Protein AF-A0A3S4HNN7-F1 (afdb_monomer_lite)

pLDDT: mean 70.04, std 11.6, range [44.12, 84.38]

InterPro domains:
  IPR002549 Transmembrane protein TqsA-like [PF01594] (2-50)

Foldseek 3Di:
DPPVCVVPVCPPVVVLVVQCCVQCVVPNPVSVVCSVVVNVVVVVCVVPPPPPDDPDDPPD

Structure (mmCIF, N/CA/C/O backbone):
data_AF-A0A3S4HNN7-F1
#
_entry.id   AF-A0A3S4HNN7-F1
#
loop_
_atom_site.group_PDB
_atom_site.id
_atom_site.type_symbol
_atom_site.label_atom_id
_atom_site.label_alt_id
_atom_site.label_comp_id
_atom_site.label_asym_id
_atom_site.label_entity_id
_atom_site.label_seq_id
_atom_site.pdbx_PDB_ins_code
_atom_site.Cartn_x
_atom_site.Cartn_y
_atom_site.Cartn_z
_atom_site.occupancy
_atom_site.B_iso_or_equiv
_atom_site.auth_seq_id
_atom_site.auth_comp_id
_atom_site.auth_asym_id
_atom_site.auth_atom_id
_atom_site.pdbx_PDB_model_num
ATOM 1 N N . MET A 1 1 ? 7.421 14.652 -26.928 1.00 46.16 1 MET A N 1
ATOM 2 C CA . MET A 1 1 ? 6.110 14.429 -26.279 1.00 46.16 1 MET A CA 1
ATOM 3 C C . MET A 1 1 ? 6.302 13.424 -25.151 1.00 46.16 1 MET A C 1
ATOM 5 O O . MET A 1 1 ? 6.613 12.282 -25.462 1.00 46.16 1 MET A O 1
ATOM 9 N N . PRO A 1 2 ? 6.232 13.806 -23.862 1.00 51.31 2 PRO A N 1
ATOM 10 C CA . PRO A 1 2 ? 6.542 12.875 -22.784 1.00 51.31 2 PRO A CA 1
ATOM 11 C C . PRO A 1 2 ? 5.283 12.086 -22.404 1.00 51.31 2 PRO A C 1
ATOM 13 O O . PRO A 1 2 ? 4.536 12.471 -21.515 1.00 51.31 2 PRO A O 1
ATOM 16 N N . ILE A 1 3 ? 5.050 10.987 -23.120 1.00 60.25 3 ILE A N 1
ATOM 17 C CA . ILE A 1 3 ? 3.977 10.006 -22.860 1.00 60.25 3 ILE A CA 1
ATOM 18 C C . ILE A 1 3 ? 4.483 8.892 -21.908 1.00 60.25 3 ILE A C 1
ATOM 20 O O . ILE A 1 3 ? 3.707 8.172 -21.296 1.00 60.25 3 ILE A O 1
ATOM 24 N N . LEU A 1 4 ? 5.805 8.817 -21.699 1.00 61.03 4 LEU A N 1
ATOM 25 C CA . LEU A 1 4 ? 6.500 7.793 -20.903 1.00 61.03 4 LEU A CA 1
ATOM 26 C C . LEU A 1 4 ? 6.478 8.050 -19.380 1.00 61.03 4 LEU A C 1
ATOM 28 O O . LEU A 1 4 ? 6.760 7.154 -18.593 1.00 61.03 4 LEU A O 1
ATOM 32 N N . PHE A 1 5 ? 6.081 9.252 -18.946 1.00 53.81 5 PHE A N 1
ATOM 33 C CA . PHE A 1 5 ? 5.895 9.619 -17.531 1.00 53.81 5 PHE A CA 1
ATOM 34 C C . PHE A 1 5 ? 4.432 9.484 -17.076 1.00 53.81 5 PHE A C 1
ATOM 36 O O . PHE A 1 5 ? 4.002 10.149 -16.145 1.00 53.81 5 PHE A O 1
ATOM 43 N N . SER A 1 6 ? 3.629 8.654 -17.735 1.00 53.53 6 SER A N 1
ATOM 44 C CA . SER A 1 6 ? 2.292 8.276 -17.248 1.00 53.53 6 SER A CA 1
ATOM 45 C C . SER A 1 6 ? 2.152 6.759 -17.111 1.00 53.53 6 SER A C 1
ATOM 47 O O . SER A 1 6 ? 1.399 6.280 -16.264 1.00 53.53 6 SER A O 1
ATOM 49 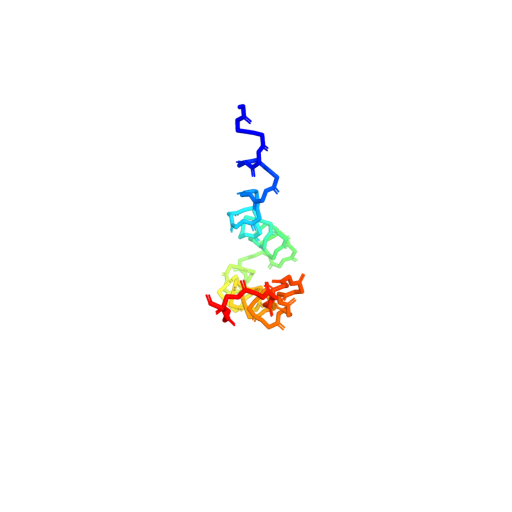N N . GLU A 1 7 ? 2.955 6.008 -17.868 1.00 57.41 7 GLU A N 1
ATOM 50 C CA . GLU A 1 7 ? 2.926 4.547 -17.888 1.00 57.41 7 GLU A CA 1
ATOM 51 C C . GLU A 1 7 ? 3.698 3.927 -16.711 1.00 57.41 7 GLU A C 1
ATOM 53 O O . GLU A 1 7 ? 3.179 3.042 -16.040 1.00 57.41 7 GLU A O 1
ATOM 58 N N . ALA A 1 8 ? 4.876 4.460 -16.358 1.00 55.28 8 ALA A N 1
ATOM 59 C CA . ALA A 1 8 ? 5.680 3.937 -15.245 1.00 55.28 8 ALA A CA 1
ATOM 60 C C . ALA A 1 8 ? 5.366 4.570 -13.868 1.00 55.28 8 ALA A C 1
ATOM 62 O O . ALA A 1 8 ? 5.561 3.946 -12.827 1.00 55.28 8 ALA A O 1
ATOM 63 N N . VAL A 1 9 ? 4.864 5.809 -13.819 1.00 51.50 9 VAL A N 1
ATOM 64 C CA . VAL A 1 9 ? 4.735 6.585 -12.559 1.00 51.50 9 VAL A CA 1
ATOM 65 C C . VAL A 1 9 ? 3.357 6.529 -11.900 1.00 51.50 9 VAL A C 1
ATOM 67 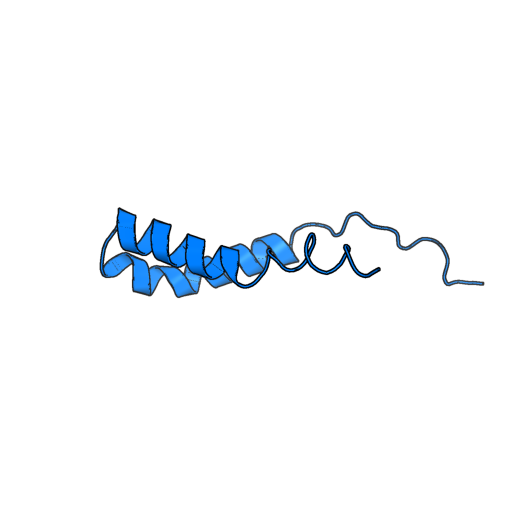O O . VAL A 1 9 ? 3.163 7.123 -10.841 1.00 51.50 9 VAL A O 1
ATOM 70 N N . ASN A 1 10 ? 2.426 5.730 -12.426 1.00 56.19 10 ASN A N 1
ATOM 71 C CA . ASN A 1 10 ? 1.247 5.334 -11.651 1.00 56.19 10 ASN A CA 1
ATOM 72 C C . ASN A 1 10 ? 1.543 4.223 -10.622 1.00 56.19 10 ASN A C 1
ATOM 74 O O . ASN A 1 10 ? 0.683 3.931 -9.797 1.00 56.19 10 ASN A O 1
ATOM 78 N N . LEU A 1 11 ? 2.738 3.615 -10.601 1.00 62.50 11 LEU A N 1
ATOM 79 C CA . LEU A 1 11 ? 2.992 2.434 -9.764 1.00 62.50 11 LEU A CA 1
ATOM 80 C C . LEU A 1 11 ? 3.333 2.717 -8.291 1.00 62.50 11 LEU A C 1
ATOM 82 O O . LEU A 1 11 ? 3.210 1.812 -7.474 1.00 62.50 11 LEU A O 1
ATOM 86 N N . HIS A 1 12 ? 3.744 3.928 -7.904 1.00 63.59 12 HIS A N 1
ATOM 87 C CA . HIS A 1 12 ? 4.316 4.129 -6.558 1.00 63.59 12 HIS A CA 1
ATOM 88 C C . HIS A 1 12 ? 3.356 4.714 -5.499 1.00 63.59 12 HIS A C 1
ATOM 90 O O . HIS A 1 12 ? 3.361 4.234 -4.368 1.00 63.59 12 HIS A O 1
ATOM 96 N N . PRO A 1 13 ? 2.475 5.682 -5.807 1.00 70.69 13 PRO A N 1
ATOM 97 C CA . PRO A 1 13 ? 1.460 6.154 -4.849 1.00 70.69 13 PRO A CA 1
ATOM 98 C C . PRO A 1 13 ? 0.172 5.318 -4.866 1.00 70.69 13 PRO A C 1
ATOM 100 O O . PRO A 1 13 ? -0.477 5.125 -3.837 1.00 70.69 13 PRO A O 1
ATOM 103 N N . LEU A 1 14 ? -0.192 4.790 -6.036 1.00 78.00 14 LEU A N 1
ATOM 104 C CA . LEU A 1 14 ? -1.436 4.048 -6.239 1.00 78.00 14 LEU A CA 1
ATOM 105 C C . LEU A 1 14 ? -1.449 2.729 -5.459 1.00 78.00 14 LEU A C 1
ATOM 107 O O . LEU A 1 14 ? -2.473 2.366 -4.891 1.00 78.00 14 LEU A O 1
ATOM 111 N N . VAL A 1 15 ? -0.304 2.049 -5.357 1.00 73.38 15 VAL A N 1
ATOM 112 C CA . VAL A 1 15 ? -0.179 0.787 -4.609 1.00 73.38 15 VAL A CA 1
ATOM 113 C C . VAL A 1 15 ? -0.348 0.998 -3.101 1.00 73.38 15 VAL A C 1
ATOM 115 O O . VAL A 1 15 ? -0.902 0.139 -2.411 1.00 73.38 15 VAL A O 1
ATOM 118 N N . ILE A 1 16 ? 0.049 2.166 -2.591 1.00 73.75 16 ILE A N 1
ATOM 119 C CA . ILE A 1 16 ? -0.153 2.547 -1.188 1.00 73.75 16 ILE A CA 1
ATOM 120 C C . ILE A 1 16 ? -1.644 2.782 -0.930 1.00 73.75 16 ILE A C 1
ATOM 122 O O . ILE A 1 16 ? -2.202 2.240 0.022 1.00 73.75 16 ILE A O 1
ATOM 126 N N . ILE A 1 17 ? -2.312 3.529 -1.812 1.00 80.44 17 ILE A N 1
ATOM 127 C CA . ILE A 1 17 ? -3.750 3.811 -1.705 1.00 80.44 17 ILE A CA 1
ATOM 128 C C . ILE A 1 17 ? -4.565 2.514 -1.834 1.00 80.44 17 ILE A C 1
ATOM 130 O O . ILE A 1 17 ? -5.460 2.271 -1.027 1.00 80.44 17 ILE A O 1
ATOM 134 N N . LEU A 1 18 ? -4.218 1.641 -2.783 1.00 79.56 18 LEU A N 1
ATOM 135 C CA . LEU A 1 18 ? -4.867 0.343 -2.972 1.00 79.56 18 LEU A CA 1
ATOM 136 C C . LEU A 1 18 ? -4.692 -0.556 -1.739 1.00 79.56 18 LEU A C 1
ATOM 138 O O . LEU A 1 18 ? -5.660 -1.150 -1.271 1.00 79.56 18 LEU A O 1
ATOM 142 N N . SER A 1 19 ? -3.486 -0.598 -1.164 1.00 74.81 19 SER A N 1
ATOM 143 C CA . SER A 1 19 ? -3.207 -1.325 0.080 1.00 74.81 19 SER A CA 1
ATOM 144 C C . SER A 1 19 ? -4.063 -0.822 1.244 1.00 74.81 19 SER A C 1
ATOM 146 O O . SER A 1 19 ? -4.647 -1.619 1.974 1.00 74.81 19 SER A O 1
ATOM 148 N N . VAL A 1 20 ? -4.204 0.494 1.406 1.00 75.38 20 VAL A N 1
ATOM 149 C CA . VAL A 1 20 ? -5.023 1.073 2.482 1.00 75.38 20 VAL A CA 1
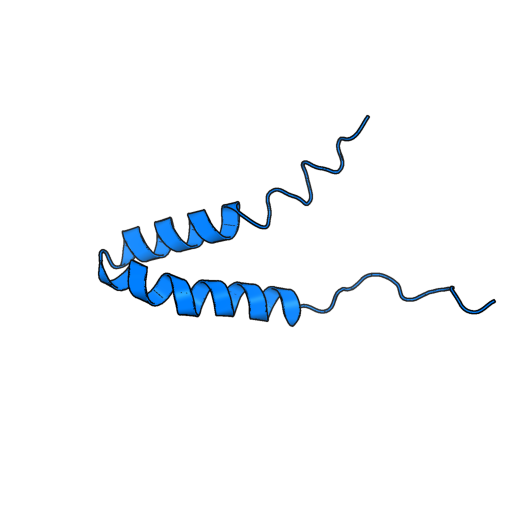ATOM 150 C C . VAL A 1 20 ? -6.517 0.810 2.265 1.00 75.38 20 VAL A C 1
ATOM 152 O O . VAL A 1 20 ? -7.213 0.493 3.227 1.00 75.38 20 VAL A O 1
ATOM 155 N N . ILE A 1 21 ? -7.019 0.881 1.029 1.00 81.62 21 ILE A N 1
ATOM 156 C CA . ILE A 1 21 ? -8.439 0.636 0.715 1.00 81.62 21 ILE A CA 1
ATOM 157 C C . ILE A 1 21 ? -8.800 -0.843 0.884 1.00 81.62 21 ILE A C 1
ATOM 159 O O . ILE A 1 21 ? -9.819 -1.155 1.496 1.00 81.62 21 ILE A O 1
ATOM 163 N N . VAL A 1 22 ? -7.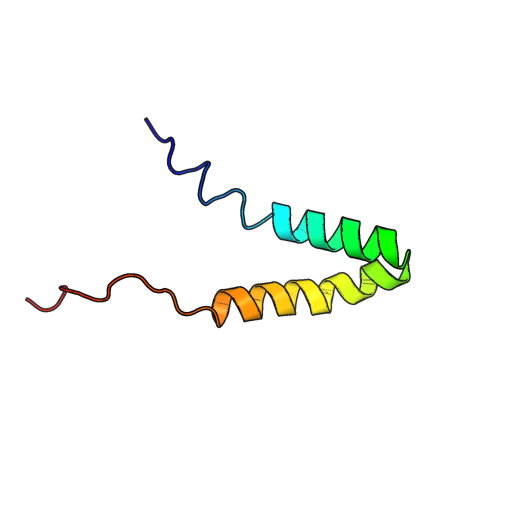966 -1.758 0.383 1.00 80.12 22 VAL A N 1
ATOM 164 C CA . VAL A 1 22 ? -8.194 -3.205 0.496 1.00 80.12 22 VAL A CA 1
ATOM 165 C C . VAL A 1 22 ? -8.135 -3.622 1.963 1.00 80.12 22 VAL A C 1
ATOM 167 O O . VAL A 1 22 ? -9.094 -4.192 2.468 1.00 80.12 22 VAL A O 1
ATOM 170 N N . PHE A 1 23 ? -7.074 -3.281 2.696 1.00 75.50 23 PHE A N 1
ATOM 171 C CA . PHE A 1 23 ? -6.917 -3.759 4.073 1.00 75.50 23 PHE A CA 1
ATOM 172 C C . PHE A 1 23 ? -7.768 -2.976 5.078 1.00 75.50 23 PHE A C 1
ATOM 174 O O . PHE A 1 23 ? -8.341 -3.578 5.987 1.00 75.50 23 PHE A O 1
ATOM 181 N N . GLY A 1 24 ? -7.928 -1.664 4.894 1.00 79.00 24 GLY A N 1
ATOM 182 C CA . GLY A 1 24 ? -8.842 -0.847 5.695 1.00 79.00 24 GLY A CA 1
ATOM 183 C C . GLY A 1 24 ? -10.317 -1.175 5.444 1.00 79.00 24 GLY A C 1
ATOM 184 O O . GLY A 1 24 ? -11.117 -1.113 6.374 1.00 79.00 24 GLY A O 1
ATOM 185 N N . GLY A 1 25 ? -10.678 -1.582 4.222 1.00 79.88 25 GLY A N 1
ATOM 186 C CA . GLY A 1 25 ? -12.037 -1.995 3.864 1.00 79.88 25 GLY A CA 1
ATOM 187 C C . GLY A 1 25 ? -12.385 -3.435 4.259 1.00 79.88 25 GLY A C 1
ATOM 188 O O . GLY A 1 25 ? -13.498 -3.676 4.718 1.00 79.88 25 GLY A O 1
ATOM 189 N N . LEU A 1 26 ? -11.447 -4.385 4.123 1.00 79.81 26 LEU A N 1
ATOM 190 C CA . LEU A 1 26 ? -11.670 -5.806 4.445 1.00 79.81 26 LEU A CA 1
ATOM 191 C C . LEU A 1 26 ? -11.579 -6.122 5.948 1.00 79.81 26 LEU A C 1
ATOM 193 O O . LEU A 1 26 ? -12.266 -7.033 6.402 1.00 79.81 26 LEU A O 1
ATOM 197 N N . TRP A 1 27 ? -10.770 -5.388 6.725 1.00 80.19 27 TRP A N 1
ATOM 198 C CA . TRP A 1 27 ? -10.557 -5.644 8.164 1.00 80.19 27 TRP A CA 1
ATOM 199 C C . TRP A 1 27 ? -10.934 -4.479 9.095 1.00 80.19 27 TRP A C 1
ATOM 201 O O . TRP A 1 27 ? -10.895 -4.629 10.320 1.00 80.19 27 TRP A O 1
ATOM 211 N N . GLY A 1 28 ? -11.302 -3.314 8.556 1.00 78.31 28 GLY A N 1
ATOM 212 C CA . GLY A 1 28 ? -11.615 -2.124 9.349 1.00 78.31 28 GLY A CA 1
ATOM 213 C C . GLY A 1 28 ? -10.373 -1.502 9.996 1.00 78.31 28 GLY A C 1
ATOM 214 O O . GLY A 1 28 ? -9.294 -1.452 9.407 1.00 78.31 28 GLY A O 1
ATOM 215 N N . PHE A 1 29 ? -10.505 -1.031 11.240 1.00 72.75 29 PHE A N 1
ATOM 216 C CA . PHE A 1 29 ? -9.452 -0.305 11.968 1.00 72.75 29 PHE A CA 1
ATOM 217 C C . PHE A 1 29 ? -8.129 -1.087 12.108 1.00 72.75 29 PHE A C 1
ATOM 219 O O . PHE A 1 29 ? -7.047 -0.503 12.069 1.00 72.75 29 PHE A O 1
ATOM 226 N N . TRP A 1 30 ? -8.198 -2.419 12.194 1.00 76.88 30 TRP A N 1
ATOM 227 C CA . TRP A 1 30 ? -7.023 -3.296 12.266 1.00 76.88 30 TRP A CA 1
ATOM 228 C C . TRP A 1 30 ? -6.202 -3.317 10.967 1.00 76.88 30 TRP A C 1
ATOM 230 O O . TRP A 1 30 ? -4.988 -3.521 11.007 1.00 76.88 30 TRP A O 1
ATOM 240 N N . GLY A 1 31 ? -6.834 -3.033 9.824 1.00 76.12 31 GLY A N 1
ATOM 241 C CA . GLY A 1 31 ? -6.168 -2.944 8.525 1.00 76.12 31 GLY A CA 1
ATOM 242 C C . GLY A 1 31 ? -5.178 -1.781 8.417 1.00 76.12 31 GLY A C 1
ATOM 243 O O . GLY A 1 31 ? -4.194 -1.881 7.687 1.00 76.12 31 GLY A O 1
ATOM 244 N N . VAL A 1 32 ? -5.374 -0.709 9.195 1.00 74.75 32 VAL A N 1
ATOM 245 C CA . VAL A 1 32 ? -4.476 0.460 9.209 1.00 74.75 32 VAL A CA 1
ATOM 246 C C . VAL A 1 32 ? -3.123 0.118 9.846 1.00 74.75 32 VAL A C 1
ATOM 248 O O . VAL A 1 32 ? -2.087 0.560 9.358 1.00 74.75 32 VAL A O 1
ATOM 251 N N . PHE A 1 33 ? -3.101 -0.731 10.879 1.00 78.25 33 PHE A N 1
ATOM 252 C CA . PHE A 1 33 ? -1.852 -1.216 11.485 1.00 78.25 33 PHE A CA 1
ATOM 253 C C . PHE A 1 33 ? -1.073 -2.144 10.549 1.00 78.25 33 PHE A C 1
ATOM 255 O O . PHE A 1 33 ? 0.155 -2.086 10.497 1.00 78.25 33 PHE A O 1
ATOM 262 N N . PHE A 1 34 ? -1.782 -2.966 9.773 1.00 77.12 34 PHE A N 1
ATOM 263 C CA . PHE A 1 34 ? -1.171 -3.865 8.795 1.00 77.12 34 PHE A CA 1
ATOM 264 C C . PHE A 1 34 ? -0.652 -3.154 7.538 1.00 77.12 34 PHE A C 1
ATOM 266 O O . PHE A 1 34 ? 0.175 -3.726 6.828 1.00 77.12 34 PHE A O 1
ATOM 273 N N . ALA A 1 35 ? -1.039 -1.897 7.296 1.00 78.94 35 ALA A N 1
ATOM 274 C CA . ALA A 1 35 ? -0.545 -1.110 6.168 1.00 78.94 35 ALA A CA 1
ATOM 275 C C . ALA A 1 35 ? 0.983 -0.915 6.200 1.00 78.94 35 ALA A C 1
ATOM 277 O O . ALA A 1 35 ? 1.616 -0.904 5.146 1.00 78.94 35 ALA A O 1
ATOM 278 N N . ILE A 1 36 ? 1.593 -0.820 7.390 1.00 79.62 36 ILE A N 1
ATOM 279 C CA . ILE A 1 36 ? 3.050 -0.657 7.543 1.00 79.62 36 ILE A CA 1
ATOM 280 C C . ILE A 1 36 ? 3.805 -1.947 7.153 1.00 79.62 36 ILE A C 1
ATOM 282 O O . ILE A 1 36 ? 4.678 -1.880 6.277 1.00 79.62 36 ILE A O 1
ATOM 286 N N . PRO A 1 37 ? 3.475 -3.131 7.719 1.00 81.19 37 PRO A N 1
ATOM 287 C CA . PRO A 1 37 ? 3.993 -4.407 7.231 1.00 81.19 37 PRO A CA 1
ATOM 288 C C . PRO A 1 37 ? 3.784 -4.600 5.728 1.00 81.19 37 PRO A C 1
ATOM 290 O O . PRO A 1 37 ? 4.700 -5.025 5.029 1.00 81.19 37 PRO A O 1
ATOM 293 N N . LEU A 1 38 ? 2.606 -4.253 5.211 1.00 80.69 38 LEU A N 1
ATOM 294 C CA . LEU A 1 38 ? 2.253 -4.507 3.820 1.00 80.69 38 LEU A CA 1
ATOM 295 C C . LEU A 1 38 ? 2.983 -3.584 2.835 1.00 80.69 38 LEU A C 1
ATOM 297 O O . LEU A 1 38 ? 3.456 -4.055 1.805 1.00 80.69 38 LEU A O 1
ATOM 301 N N . ALA A 1 39 ? 3.155 -2.300 3.163 1.00 80.06 39 ALA A N 1
ATOM 302 C CA . ALA A 1 39 ? 3.989 -1.386 2.381 1.00 80.06 39 ALA A CA 1
ATOM 303 C C . ALA A 1 39 ? 5.442 -1.881 2.321 1.00 80.06 39 ALA A C 1
ATOM 305 O O . ALA A 1 39 ? 6.090 -1.819 1.275 1.00 80.06 39 ALA A O 1
ATOM 306 N N . THR A 1 40 ? 5.931 -2.437 3.433 1.00 84.38 40 THR A N 1
ATOM 307 C CA . THR A 1 40 ? 7.255 -3.066 3.503 1.00 84.38 40 THR A CA 1
ATOM 308 C C . THR A 1 40 ? 7.318 -4.317 2.629 1.00 84.38 40 THR A C 1
ATOM 310 O O . THR A 1 40 ? 8.310 -4.521 1.938 1.00 84.38 40 THR A O 1
ATOM 313 N N . LEU A 1 41 ? 6.251 -5.117 2.598 1.00 83.75 41 LEU A N 1
ATOM 314 C CA . LEU A 1 41 ? 6.156 -6.333 1.794 1.00 83.75 41 LEU A CA 1
ATOM 315 C C . LEU A 1 41 ? 6.102 -6.022 0.294 1.00 83.75 41 LEU A C 1
ATOM 317 O O . LEU A 1 41 ? 6.869 -6.601 -0.462 1.00 83.75 41 LEU A O 1
ATOM 321 N N . VAL A 1 42 ? 5.287 -5.055 -0.134 1.00 81.12 42 VAL A N 1
ATOM 322 C CA . VAL A 1 42 ? 5.261 -4.567 -1.525 1.00 81.12 42 VAL A CA 1
ATOM 323 C C . VAL A 1 42 ? 6.637 -4.052 -1.936 1.00 81.12 42 VAL A C 1
ATOM 325 O O . VAL A 1 42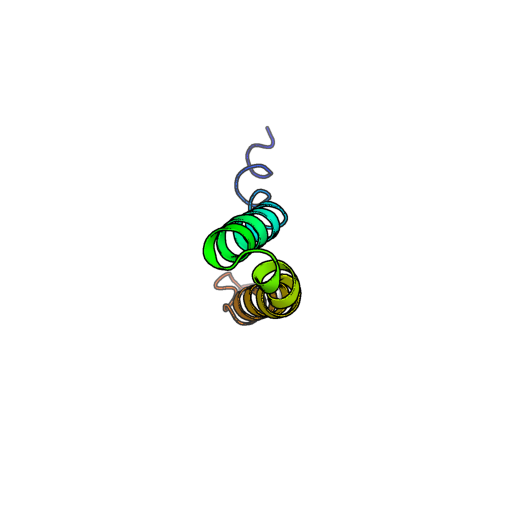 ? 7.146 -4.435 -2.984 1.00 81.12 42 VAL A O 1
ATOM 328 N N . LYS A 1 43 ? 7.268 -3.219 -1.101 1.00 74.00 43 LYS A N 1
ATOM 329 C CA . LYS A 1 43 ? 8.614 -2.698 -1.364 1.00 74.00 43 LYS A CA 1
ATOM 330 C C . LYS A 1 43 ? 9.643 -3.821 -1.466 1.00 74.00 43 LYS A C 1
ATOM 332 O O . LYS A 1 43 ? 10.489 -3.778 -2.350 1.00 74.00 43 LYS A O 1
ATOM 337 N N . ALA A 1 44 ? 9.574 -4.810 -0.578 1.00 84.38 44 ALA A N 1
ATOM 338 C CA . ALA A 1 44 ? 10.462 -5.964 -0.597 1.00 84.38 44 ALA A CA 1
ATOM 339 C C . ALA A 1 44 ? 10.236 -6.826 -1.841 1.00 84.38 44 ALA A C 1
ATOM 341 O O . ALA A 1 44 ? 11.208 -7.254 -2.441 1.00 84.38 44 ALA A O 1
ATOM 342 N N . VAL A 1 45 ? 8.987 -7.034 -2.263 1.00 84.25 45 VAL A N 1
ATOM 343 C CA . VAL A 1 45 ? 8.655 -7.771 -3.489 1.00 84.25 45 VAL A CA 1
ATOM 344 C C . VAL A 1 45 ? 9.148 -7.025 -4.722 1.00 84.25 45 VAL A C 1
ATOM 346 O O . VAL A 1 45 ? 9.770 -7.649 -5.564 1.00 84.25 45 VAL A O 1
ATOM 349 N N . VAL A 1 46 ? 8.940 -5.708 -4.814 1.00 79.12 46 VAL A N 1
ATOM 350 C CA . VAL A 1 46 ? 9.466 -4.888 -5.920 1.00 79.12 46 VAL A CA 1
ATOM 351 C C . VAL A 1 46 ? 10.995 -4.895 -5.931 1.00 79.12 46 VAL A C 1
ATOM 353 O O . VAL A 1 46 ? 11.591 -4.997 -6.989 1.00 79.12 46 VAL A O 1
ATOM 356 N N . HIS A 1 47 ? 11.636 -4.823 -4.764 1.00 78.19 47 HIS A N 1
ATOM 357 C CA . HIS A 1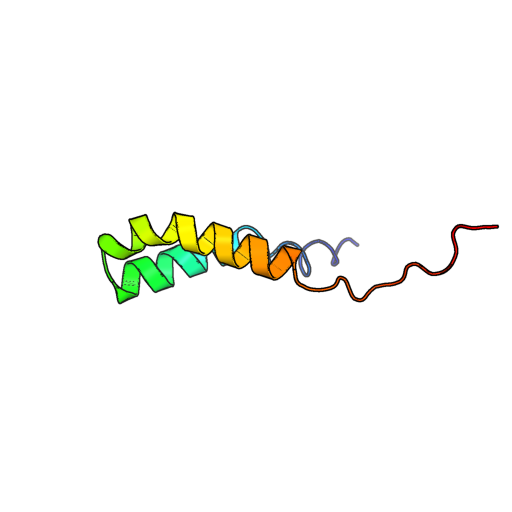 47 ? 13.096 -4.839 -4.654 1.00 78.19 47 HIS A CA 1
ATOM 358 C C . HIS A 1 47 ? 13.716 -6.224 -4.897 1.00 78.19 47 HIS A C 1
ATOM 360 O O . HIS A 1 47 ? 14.849 -6.320 -5.352 1.00 78.19 47 HIS A O 1
ATOM 366 N N . ALA A 1 48 ? 12.994 -7.293 -4.559 1.00 81.06 48 ALA A N 1
ATOM 367 C CA . ALA A 1 48 ? 13.396 -8.674 -4.805 1.00 81.06 48 ALA A CA 1
ATOM 368 C C . ALA A 1 48 ? 12.968 -9.168 -6.192 1.00 81.06 48 ALA A C 1
ATOM 370 O O . ALA A 1 48 ? 13.377 -10.257 -6.596 1.00 81.06 48 ALA A O 1
ATOM 371 N N . TRP A 1 49 ? 12.138 -8.400 -6.905 1.00 75.69 49 TRP A N 1
ATOM 372 C CA . TRP A 1 49 ? 11.823 -8.683 -8.290 1.00 75.69 49 TRP A CA 1
ATOM 373 C C . TRP A 1 49 ? 13.090 -8.420 -9.104 1.00 75.69 49 TRP A C 1
ATOM 375 O O . TRP A 1 49 ? 13.625 -7.313 -9.038 1.00 75.69 49 TRP A O 1
ATOM 385 N N . PRO A 1 50 ? 13.618 -9.422 -9.821 1.00 66.38 50 PRO A N 1
ATOM 386 C CA . PRO A 1 50 ? 14.772 -9.213 -10.673 1.00 66.38 50 PRO A CA 1
ATOM 387 C C . PRO A 1 50 ? 14.390 -8.174 -11.730 1.00 66.38 50 PRO A C 1
ATOM 389 O O . PRO A 1 50 ? 13.435 -8.382 -12.481 1.00 66.38 50 PRO A O 1
ATOM 392 N N . ASP A 1 51 ? 15.103 -7.045 -11.757 1.00 63.62 51 ASP A N 1
ATOM 393 C CA . ASP A 1 51 ? 15.067 -6.124 -12.890 1.00 63.62 51 ASP A CA 1
ATOM 394 C C . ASP A 1 51 ? 15.618 -6.888 -14.092 1.00 63.62 51 ASP A C 1
ATOM 396 O O . ASP A 1 51 ? 16.825 -6.980 -14.317 1.00 63.62 51 ASP A O 1
ATOM 400 N N . ASP A 1 52 ? 14.716 -7.506 -14.841 1.00 65.88 52 ASP A N 1
ATOM 401 C CA . ASP A 1 52 ? 15.029 -8.120 -16.116 1.00 65.88 52 ASP A CA 1
ATOM 402 C C . ASP A 1 52 ? 15.137 -6.983 -17.142 1.00 65.88 52 ASP A C 1
ATOM 404 O O . ASP A 1 52 ? 14.202 -6.705 -17.892 1.00 65.88 52 ASP A O 1
ATOM 408 N N . MET A 1 53 ? 16.241 -6.228 -17.093 1.00 55.06 53 MET A N 1
ATOM 409 C CA . MET A 1 53 ? 16.633 -5.300 -18.156 1.00 55.06 53 MET A CA 1
ATOM 410 C C . MET A 1 53 ? 18.127 -4.927 -18.088 1.00 55.06 53 MET A C 1
ATOM 412 O O . MET A 1 53 ? 18.536 -3.990 -17.412 1.00 55.06 53 MET A O 1
ATOM 416 N N . LEU A 1 54 ? 18.900 -5.690 -18.872 1.00 58.59 54 LEU A N 1
ATOM 417 C CA . LEU A 1 54 ? 20.102 -5.312 -19.631 1.00 58.59 54 LEU A CA 1
ATOM 418 C C . LEU A 1 54 ? 21.242 -4.612 -18.871 1.00 58.59 54 LEU A C 1
ATOM 420 O O . LEU A 1 54 ? 21.359 -3.388 -18.863 1.00 58.59 54 LEU A O 1
ATOM 424 N N . VAL A 1 55 ? 22.182 -5.420 -18.373 1.00 55.53 55 VAL A N 1
ATOM 425 C CA . VAL A 1 55 ? 23.580 -5.000 -18.181 1.00 55.53 55 VAL A CA 1
ATOM 426 C C . VAL A 1 55 ? 24.373 -5.525 -19.375 1.00 55.53 55 VAL A C 1
ATOM 428 O O . VAL A 1 55 ? 25.180 -6.448 -19.271 1.00 55.53 55 VAL A O 1
ATOM 431 N N . ASP A 1 56 ? 24.117 -4.922 -20.531 1.00 60.22 56 ASP A N 1
ATOM 432 C CA . ASP A 1 56 ? 24.799 -5.232 -21.776 1.00 60.22 56 ASP A CA 1
ATOM 433 C C . ASP A 1 56 ? 25.426 -3.920 -22.268 1.00 60.22 56 ASP A C 1
ATOM 435 O O . ASP A 1 56 ? 24.718 -3.008 -22.681 1.00 60.22 56 ASP A O 1
ATOM 439 N N . MET A 1 57 ? 26.761 -3.850 -22.247 1.00 56.03 57 MET A N 1
ATOM 440 C CA . MET A 1 57 ? 27.600 -2.834 -22.910 1.00 56.03 57 MET A CA 1
ATOM 441 C C . MET A 1 57 ? 27.786 -1.462 -22.234 1.00 56.03 57 MET A C 1
ATOM 443 O O . MET A 1 57 ? 27.525 -0.429 -22.837 1.00 56.03 57 MET A O 1
ATOM 447 N N . GLU A 1 58 ? 28.435 -1.426 -21.066 1.00 55.66 58 GLU A N 1
ATOM 448 C CA . GLU A 1 58 ? 29.342 -0.300 -20.760 1.00 55.66 58 GLU A CA 1
ATOM 449 C C . GLU A 1 58 ? 30.667 -0.821 -20.201 1.00 55.66 58 GLU A C 1
ATOM 451 O O . GLU A 1 58 ? 31.038 -0.657 -19.039 1.00 55.66 58 GLU A O 1
ATOM 456 N N . LYS A 1 59 ? 31.356 -1.570 -21.061 1.00 44.12 59 LYS A N 1
ATOM 457 C CA . LYS A 1 59 ? 32.762 -1.915 -20.890 1.00 44.12 59 LYS A CA 1
ATOM 458 C C . LYS A 1 59 ? 33.433 -1.967 -22.260 1.00 44.12 59 LYS A C 1
ATOM 460 O O . LYS A 1 59 ? 33.892 -3.029 -22.663 1.00 44.12 59 LYS A O 1
ATOM 465 N N . GLU A 1 60 ? 33.461 -0.829 -22.948 1.00 45.78 60 GLU A N 1
ATOM 466 C CA . GLU A 1 60 ? 34.439 -0.519 -24.001 1.00 45.78 60 GLU A CA 1
ATOM 467 C C . GLU A 1 60 ? 34.929 0.923 -23.855 1.00 45.78 60 GLU A C 1
ATOM 469 O O . GLU A 1 60 ? 34.076 1.819 -23.671 1.00 45.78 60 GLU A O 1
#

Sequence (60 aa):
MPILFSEAVNLHPLVIILSVIVFGGLWGFWGVFFAIPLATLVKAVVHAWPDDMLVDMEKE

Secondary structure (DSSP, 8-state):
---HHHHSTTTTTHHHHHHHHHHHHHHTHHHHHHHHHHHHHHHHHHHHS---S-------

Organism: Serratia odorifera (NCBI:txid618)

Radius of gyration: 16.56 Å; chains: 1; bounding box: 46×24×38 Å